Protein AF-A0A3P6EY92-F1 (afdb_monomer)

Structure (mmCIF, N/CA/C/O backbone):
data_AF-A0A3P6EY92-F1
#
_entry.id   AF-A0A3P6EY92-F1
#
loop_
_atom_site.group_PDB
_atom_site.id
_atom_site.type_symbol
_atom_site.label_atom_id
_atom_site.label_alt_id
_atom_site.label_comp_id
_atom_site.label_asym_id
_atom_site.label_entity_id
_atom_site.label_seq_id
_atom_site.pdbx_PDB_ins_code
_atom_site.Cartn_x
_atom_site.Cartn_y
_atom_site.Cartn_z
_atom_site.occupancy
_atom_site.B_iso_or_equiv
_atom_site.auth_seq_id
_atom_site.auth_comp_id
_atom_site.auth_asym_id
_atom_site.auth_atom_id
_atom_site.pdbx_PDB_model_num
ATOM 1 N N . GLY A 1 1 ? -3.507 -17.080 -26.556 1.00 37.97 1 GLY A N 1
ATOM 2 C CA . GLY A 1 1 ? -2.280 -16.818 -25.786 1.00 37.97 1 GLY A CA 1
ATOM 3 C C . GLY A 1 1 ? -2.285 -15.355 -25.440 1.00 37.97 1 GLY A C 1
ATOM 4 O O . GLY A 1 1 ? -2.607 -14.567 -26.317 1.00 37.97 1 GLY A O 1
ATOM 5 N N . ILE A 1 2 ? -2.059 -15.009 -24.178 1.00 48.75 2 ILE A N 1
ATOM 6 C CA . ILE A 1 2 ? -1.981 -13.610 -23.754 1.00 48.75 2 ILE A CA 1
ATOM 7 C C . ILE A 1 2 ? -0.612 -13.109 -24.221 1.00 48.75 2 ILE A C 1
ATOM 9 O O . ILE A 1 2 ? 0.391 -13.770 -23.959 1.00 48.75 2 ILE A O 1
ATOM 13 N N 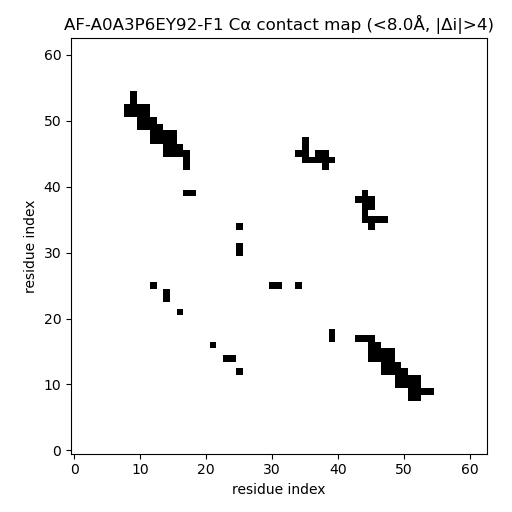. ASP A 1 3 ? -0.605 -12.041 -25.011 1.00 50.97 3 ASP A N 1
ATOM 14 C CA . ASP A 1 3 ? 0.587 -11.479 -25.641 1.00 50.97 3 ASP A CA 1
ATOM 15 C C . ASP A 1 3 ? 1.629 -11.094 -24.579 1.00 50.97 3 ASP A C 1
ATOM 17 O O . ASP A 1 3 ? 1.328 -10.362 -23.636 1.00 50.97 3 ASP A O 1
ATOM 21 N N . LEU A 1 4 ? 2.854 -11.608 -24.726 1.00 53.19 4 LEU A N 1
ATOM 22 C CA . LEU A 1 4 ? 3.993 -11.395 -23.823 1.00 53.19 4 LEU A CA 1
ATOM 23 C C . LEU A 1 4 ? 4.643 -10.020 -24.068 1.00 53.19 4 LEU A C 1
ATOM 25 O O . LEU A 1 4 ? 5.846 -9.841 -23.894 1.00 53.19 4 LEU A O 1
ATOM 29 N N . LEU A 1 5 ? 3.856 -9.037 -24.499 1.00 58.56 5 LEU A N 1
ATOM 30 C CA . LEU A 1 5 ? 4.259 -7.643 -24.580 1.00 58.56 5 LEU A CA 1
ATOM 31 C C . LEU A 1 5 ? 3.907 -6.960 -23.254 1.00 58.56 5 LEU A C 1
ATOM 33 O O . LEU A 1 5 ? 3.132 -6.008 -23.192 1.00 58.56 5 LEU A O 1
ATOM 37 N N . THR A 1 6 ? 4.455 -7.476 -22.154 1.00 59.28 6 THR A N 1
ATOM 38 C CA . THR A 1 6 ? 4.397 -6.814 -20.847 1.00 59.28 6 THR A CA 1
ATOM 39 C C . THR A 1 6 ? 5.220 -5.537 -20.927 1.00 59.28 6 THR A C 1
ATOM 41 O O . THR A 1 6 ? 6.414 -5.516 -20.630 1.00 59.28 6 THR A O 1
ATOM 44 N N . LYS A 1 7 ? 4.585 -4.449 -21.367 1.00 66.81 7 LYS A N 1
ATOM 45 C CA . LYS A 1 7 ? 5.101 -3.104 -21.144 1.00 66.81 7 LYS A CA 1
ATOM 46 C C . LYS A 1 7 ? 5.229 -2.949 -19.631 1.00 66.81 7 LYS A C 1
ATOM 48 O O . LYS A 1 7 ? 4.226 -3.009 -18.923 1.00 66.81 7 LYS A O 1
ATOM 53 N N . LYS A 1 8 ? 6.462 -2.828 -19.135 1.00 68.50 8 LYS A N 1
ATOM 54 C CA . LYS A 1 8 ? 6.717 -2.562 -17.720 1.00 68.50 8 LYS A CA 1
ATOM 55 C C . LYS A 1 8 ? 6.092 -1.204 -17.399 1.00 68.50 8 LYS A C 1
ATOM 57 O O . LYS A 1 8 ? 6.532 -0.190 -17.935 1.00 68.50 8 LYS A O 1
ATOM 62 N N . LEU A 1 9 ? 5.014 -1.216 -16.621 1.00 71.81 9 LEU A N 1
ATOM 63 C CA . LEU A 1 9 ? 4.367 -0.004 -16.137 1.00 71.81 9 LEU A CA 1
ATOM 64 C C . LEU A 1 9 ? 5.126 0.463 -14.900 1.00 71.81 9 LEU A C 1
ATOM 66 O O . LEU A 1 9 ? 5.356 -0.320 -13.978 1.00 71.81 9 LEU A O 1
ATOM 70 N N . ASN A 1 10 ? 5.527 1.727 -14.893 1.00 76.81 10 ASN A N 1
ATOM 71 C CA . ASN A 1 10 ? 6.105 2.349 -13.714 1.00 76.81 10 ASN A CA 1
ATOM 72 C C . ASN A 1 10 ? 4.947 2.951 -12.922 1.00 76.81 10 ASN A C 1
ATOM 74 O O . ASN A 1 10 ? 4.489 4.045 -13.224 1.00 76.81 10 ASN A O 1
ATOM 78 N N . LEU A 1 11 ? 4.425 2.206 -11.951 1.00 78.81 11 LEU A N 1
ATOM 79 C CA . LEU A 1 11 ? 3.271 2.635 -11.165 1.00 78.81 11 LEU A CA 1
ATOM 80 C C . LEU A 1 11 ? 3.711 3.299 -9.857 1.00 78.81 11 LEU A C 1
ATOM 82 O O . LEU A 1 11 ? 4.563 2.780 -9.137 1.00 78.81 11 LEU A O 1
ATOM 86 N N . GLY A 1 12 ? 3.108 4.443 -9.547 1.00 78.69 12 GLY A N 1
ATOM 87 C CA . GLY A 1 12 ? 3.181 5.090 -8.242 1.00 78.69 12 GLY A CA 1
ATOM 88 C C . GLY A 1 12 ? 2.015 4.651 -7.361 1.00 78.69 12 GLY A C 1
ATOM 89 O O . GLY A 1 12 ? 0.874 4.623 -7.817 1.00 78.69 12 GLY A O 1
ATOM 90 N N . TYR A 1 13 ? 2.290 4.330 -6.097 1.00 80.44 13 TYR A N 1
ATOM 91 C CA . TYR A 1 13 ? 1.297 3.851 -5.134 1.00 80.44 13 TYR A CA 1
ATOM 92 C C . TYR A 1 13 ? 1.154 4.836 -3.972 1.00 80.44 13 TYR A C 1
ATOM 94 O O . TYR A 1 13 ? 2.107 5.062 -3.225 1.00 80.44 13 TYR A O 1
ATOM 102 N N . ILE A 1 14 ? -0.042 5.403 -3.789 1.00 80.62 14 ILE A N 1
ATOM 103 C CA . ILE A 1 14 ? -0.336 6.350 -2.705 1.00 80.62 14 ILE A CA 1
ATOM 104 C C . ILE A 1 14 ? -1.386 5.725 -1.769 1.00 80.62 14 ILE A C 1
ATOM 106 O O . ILE A 1 14 ? -2.573 5.671 -2.113 1.00 80.62 14 ILE A O 1
ATOM 110 N N . PRO A 1 15 ? -0.972 5.229 -0.589 1.00 77.56 15 PRO A N 1
ATOM 111 C CA . PRO A 1 15 ? -1.878 4.612 0.370 1.00 77.56 15 PRO A CA 1
ATOM 112 C C . PRO A 1 15 ? -2.722 5.667 1.097 1.00 77.56 15 PRO A C 1
ATOM 114 O O . PRO A 1 15 ? -2.195 6.581 1.734 1.00 77.56 15 PRO A O 1
ATOM 117 N N . LEU A 1 16 ? -4.046 5.509 1.061 1.00 78.44 16 LEU A N 1
ATOM 118 C CA . LEU A 1 16 ? -5.008 6.339 1.786 1.00 78.44 16 LEU A CA 1
ATOM 119 C C . LEU A 1 16 ? -5.692 5.494 2.869 1.00 78.44 16 LEU A C 1
ATOM 121 O O . LEU A 1 16 ? -6.616 4.719 2.606 1.00 78.44 16 LEU A O 1
ATOM 125 N N . VAL A 1 17 ? -5.213 5.639 4.108 1.00 71.50 17 VAL A N 1
ATOM 126 C CA . VAL A 1 17 ? -5.694 4.879 5.273 1.00 71.50 17 VAL A CA 1
ATOM 127 C C . VAL A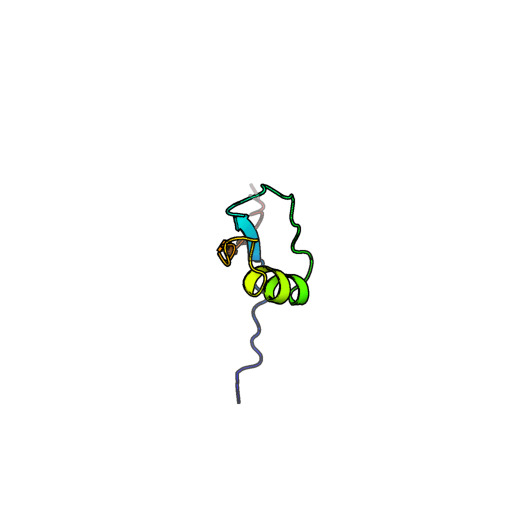 1 17 ? -6.793 5.654 5.998 1.00 71.50 17 VAL A C 1
ATOM 129 O O . VAL A 1 17 ? -6.621 6.835 6.304 1.00 71.50 17 VAL A O 1
ATOM 132 N N . VAL A 1 18 ? -7.909 4.976 6.292 1.00 66.94 18 VAL A N 1
ATOM 133 C CA . VAL A 1 18 ? -9.105 5.601 6.879 1.00 66.94 18 VAL A CA 1
ATOM 134 C C . VAL A 1 18 ? -8.928 5.925 8.363 1.00 66.94 18 VAL A C 1
ATOM 136 O O . VAL A 1 18 ? -9.415 6.973 8.755 1.00 66.94 18 VAL A O 1
ATOM 139 N N . GLU A 1 19 ? -8.256 5.076 9.161 1.00 68.88 19 GLU A N 1
ATOM 140 C CA . GLU A 1 19 ? -7.722 5.331 10.522 1.00 68.88 19 GLU A CA 1
ATOM 141 C C . GLU A 1 19 ? -7.239 4.004 11.181 1.00 68.88 19 GLU A C 1
ATOM 143 O O . GLU A 1 19 ? -7.763 2.936 10.858 1.00 68.88 19 GLU A O 1
ATOM 148 N N . PRO A 1 20 ? -6.289 4.035 12.139 1.00 61.31 20 PRO A N 1
ATOM 149 C CA . PRO A 1 20 ? -5.420 5.172 12.429 1.00 61.31 20 PRO A CA 1
ATOM 150 C C . PRO A 1 20 ? -4.509 5.443 11.230 1.00 61.31 20 PRO A C 1
ATOM 152 O O . PRO A 1 20 ? -4.173 4.513 10.493 1.00 61.31 20 PRO A O 1
ATOM 155 N N . LYS A 1 21 ? -4.091 6.700 11.034 1.00 64.12 21 LYS A N 1
ATOM 156 C CA . LYS A 1 21 ? -3.095 7.073 10.015 1.00 64.12 21 LYS A CA 1
ATOM 157 C C . LYS A 1 21 ? -1.748 6.416 10.329 1.00 64.12 21 LYS A C 1
ATOM 159 O O . LYS A 1 21 ? -0.853 7.021 10.910 1.00 64.12 21 LYS A O 1
ATOM 164 N N . ARG A 1 22 ? -1.617 5.138 9.986 1.00 67.31 22 ARG A N 1
ATOM 165 C CA . ARG A 1 22 ? -0.359 4.406 10.015 1.00 67.31 22 ARG A CA 1
ATOM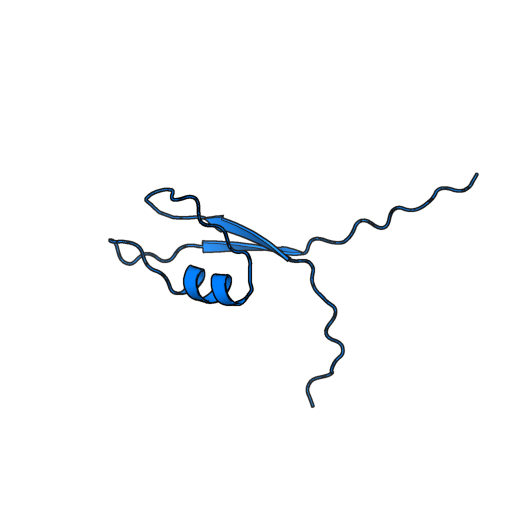 166 C C . ARG A 1 22 ? 0.335 4.611 8.684 1.00 67.31 22 ARG A C 1
ATOM 168 O O . ARG A 1 22 ? -0.242 4.348 7.630 1.00 67.31 22 ARG A O 1
ATOM 175 N N . GLN A 1 23 ? 1.587 5.043 8.759 1.00 60.16 23 GLN A N 1
ATOM 176 C CA . GLN A 1 23 ? 2.489 4.988 7.622 1.00 60.16 23 GLN A CA 1
ATOM 177 C C . GLN A 1 23 ? 2.587 3.524 7.191 1.00 60.16 23 GLN A C 1
ATOM 179 O O . GLN A 1 23 ? 3.024 2.663 7.952 1.00 60.16 23 GLN A O 1
ATOM 184 N N . SER A 1 24 ? 2.059 3.241 6.010 1.00 67.88 24 SER A N 1
ATOM 185 C CA . SER A 1 24 ? 2.091 1.933 5.370 1.00 67.88 24 SER A CA 1
ATOM 186 C C . SER A 1 24 ? 2.824 2.135 4.057 1.00 67.88 24 SER A C 1
ATOM 188 O O . SER A 1 24 ? 2.539 3.082 3.331 1.00 67.88 24 SER A O 1
ATOM 190 N N . TYR A 1 25 ? 3.820 1.296 3.809 1.00 68.12 25 TYR A N 1
ATOM 191 C CA . TYR A 1 25 ? 4.628 1.341 2.601 1.00 68.12 25 TYR A CA 1
ATOM 192 C C . TYR A 1 25 ? 4.329 0.078 1.805 1.00 68.12 25 TYR A C 1
ATOM 194 O O . TYR A 1 25 ? 4.282 -1.008 2.378 1.00 68.12 25 TYR A O 1
ATOM 202 N N . ILE A 1 26 ? 4.095 0.246 0.509 1.00 77.25 26 ILE A N 1
ATOM 203 C CA . ILE A 1 26 ? 3.935 -0.844 -0.450 1.00 77.25 26 ILE A CA 1
ATOM 204 C C . ILE A 1 26 ? 5.235 -0.859 -1.246 1.00 77.25 26 ILE A C 1
ATOM 206 O O . ILE A 1 26 ? 5.502 0.096 -1.975 1.00 77.25 26 ILE A O 1
ATOM 210 N N . PHE A 1 27 ? 6.071 -1.876 -1.040 1.00 73.88 27 PHE A N 1
ATOM 211 C CA . PHE A 1 27 ? 7.360 -1.988 -1.726 1.00 73.88 27 PHE A CA 1
ATOM 212 C C . PHE A 1 27 ? 7.294 -2.954 -2.905 1.00 73.88 27 PHE A C 1
ATOM 214 O O . PHE A 1 27 ? 7.932 -2.702 -3.926 1.00 73.88 27 PHE A O 1
ATOM 221 N N . TYR A 1 28 ? 6.514 -4.027 -2.772 1.00 77.38 28 TYR A N 1
ATOM 222 C CA . TYR A 1 28 ? 6.381 -5.076 -3.779 1.00 77.38 28 TYR A C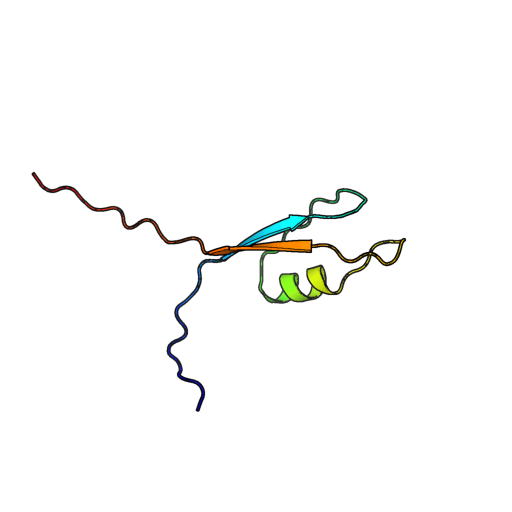A 1
ATOM 223 C C . TYR A 1 28 ? 4.919 -5.329 -4.164 1.00 77.38 28 TYR A C 1
ATOM 225 O O . TYR A 1 28 ? 3.991 -4.916 -3.464 1.00 77.38 28 TYR A O 1
ATOM 233 N N . ASP A 1 29 ? 4.712 -6.039 -5.274 1.00 78.12 29 ASP A N 1
ATOM 234 C CA . ASP A 1 29 ? 3.376 -6.381 -5.780 1.00 78.12 29 ASP A CA 1
ATOM 235 C C . ASP A 1 29 ? 2.594 -7.244 -4.772 1.00 78.12 29 ASP A C 1
ATOM 237 O O . ASP A 1 29 ? 1.375 -7.129 -4.640 1.00 78.12 29 ASP A O 1
ATOM 241 N N . GLU A 1 30 ? 3.292 -8.066 -3.989 1.00 81.62 30 GLU A N 1
ATOM 242 C CA . GLU A 1 30 ? 2.705 -8.859 -2.912 1.00 81.62 30 GLU A CA 1
ATOM 243 C C . GLU A 1 30 ? 2.156 -7.978 -1.777 1.00 81.62 30 GLU A C 1
ATOM 245 O O . GLU A 1 30 ? 1.097 -8.278 -1.212 1.00 81.62 30 GLU A O 1
ATOM 250 N N . ASP A 1 31 ? 2.818 -6.854 -1.482 1.00 81.81 31 ASP A N 1
ATOM 251 C CA . ASP A 1 31 ? 2.380 -5.908 -0.450 1.00 81.81 31 ASP A CA 1
ATOM 252 C C . ASP A 1 31 ? 1.071 -5.214 -0.854 1.00 81.81 31 ASP A C 1
ATOM 254 O O . ASP A 1 31 ? 0.243 -4.899 0.007 1.00 81.81 31 ASP A O 1
ATOM 258 N N . VAL A 1 32 ? 0.842 -5.022 -2.162 1.00 82.12 32 VAL A N 1
ATOM 259 C CA . VAL A 1 32 ? -0.398 -4.439 -2.706 1.00 82.12 32 VAL A CA 1
ATOM 260 C C . VAL A 1 32 ? -1.597 -5.300 -2.319 1.00 82.12 32 VAL A C 1
ATOM 262 O O . VAL A 1 32 ? -2.612 -4.789 -1.839 1.00 82.12 32 VAL A O 1
ATOM 265 N N . PHE A 1 33 ? -1.486 -6.619 -2.493 1.00 83.12 33 PHE A N 1
ATOM 266 C CA . PHE A 1 33 ? -2.575 -7.542 -2.185 1.00 83.12 33 PHE A CA 1
ATOM 267 C C . PHE A 1 33 ? -2.928 -7.523 -0.694 1.00 83.12 33 PHE A C 1
ATOM 269 O O . PHE A 1 33 ? -4.104 -7.437 -0.322 1.00 83.12 33 PHE A O 1
ATOM 276 N N . VAL A 1 34 ? -1.912 -7.557 0.170 1.00 83.62 34 VAL A N 1
ATOM 277 C CA . VAL A 1 34 ? -2.097 -7.487 1.625 1.00 83.62 34 VAL A CA 1
ATOM 278 C C . VAL A 1 34 ? -2.729 -6.153 2.026 1.00 83.62 34 VAL A C 1
ATOM 280 O O . VAL A 1 34 ? -3.663 -6.133 2.830 1.00 83.62 34 VAL A O 1
ATOM 283 N N . TYR A 1 35 ? -2.283 -5.042 1.436 1.00 84.19 35 TYR A N 1
ATOM 284 C CA . TYR A 1 35 ? -2.833 -3.716 1.707 1.00 84.19 35 TYR A CA 1
ATOM 285 C C . TYR A 1 35 ? -4.326 -3.620 1.358 1.00 84.19 35 TYR A C 1
ATOM 287 O O . TYR A 1 35 ? -5.123 -3.150 2.170 1.00 84.19 35 TYR A O 1
ATOM 295 N N . LEU A 1 36 ? -4.716 -4.111 0.178 1.00 83.31 36 LEU A N 1
ATOM 296 C CA . LEU A 1 36 ? -6.093 -4.034 -0.325 1.00 83.31 36 LEU A CA 1
ATOM 297 C C . LEU A 1 36 ? -7.073 -4.965 0.402 1.00 83.31 36 LEU A C 1
ATOM 299 O O . LEU A 1 36 ? -8.275 -4.691 0.446 1.00 83.31 36 LEU A O 1
ATOM 303 N N . THR A 1 37 ? -6.580 -6.077 0.951 1.00 85.81 37 THR A N 1
ATOM 304 C CA . THR A 1 37 ? -7.407 -7.061 1.669 1.00 85.81 37 THR A CA 1
ATOM 305 C C . THR A 1 37 ? -7.479 -6.806 3.172 1.00 85.81 37 THR A C 1
ATOM 307 O O . THR A 1 37 ? -8.386 -7.313 3.837 1.00 85.81 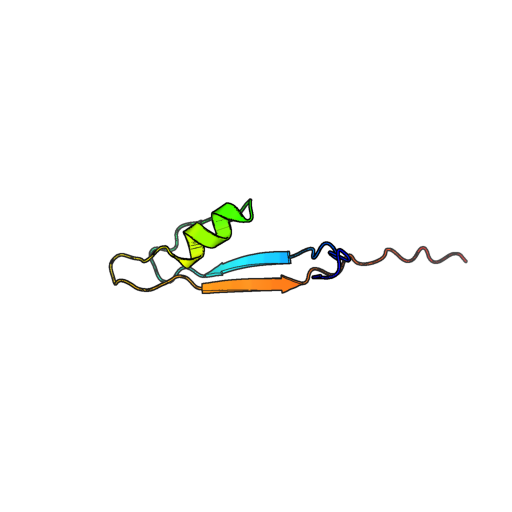37 THR A O 1
ATOM 310 N N . SER A 1 38 ? -6.574 -5.988 3.709 1.00 84.25 38 SER A N 1
ATOM 311 C CA . SER A 1 38 ? -6.587 -5.580 5.110 1.00 84.25 38 SER A CA 1
ATOM 312 C C . SER A 1 38 ? -7.786 -4.684 5.425 1.00 84.25 38 SER A C 1
ATOM 314 O O . SER A 1 38 ? -8.189 -3.827 4.635 1.00 84.25 38 SER A O 1
ATOM 316 N N . VAL A 1 39 ? -8.345 -4.864 6.621 1.00 85.31 39 VAL A N 1
ATOM 317 C CA . VAL A 1 39 ? -9.430 -4.034 7.150 1.00 85.31 39 VAL A CA 1
ATOM 318 C C . VAL A 1 39 ? -9.052 -3.465 8.506 1.00 85.31 39 VAL A C 1
ATOM 320 O O . VAL A 1 39 ? -8.322 -4.091 9.277 1.00 85.31 39 VAL A O 1
ATOM 323 N N . ASP A 1 40 ? -9.555 -2.274 8.806 1.00 82.75 40 ASP A N 1
ATOM 324 C CA . ASP A 1 40 ? -9.390 -1.673 10.123 1.00 82.75 40 ASP A CA 1
ATOM 325 C C . ASP A 1 40 ? -10.349 -2.279 11.168 1.00 82.75 40 ASP A C 1
ATOM 327 O O . ASP A 1 40 ? -11.111 -3.217 10.909 1.00 82.75 40 ASP A O 1
ATOM 331 N N . ARG A 1 41 ? -10.315 -1.731 12.388 1.00 83.62 41 ARG A N 1
ATOM 332 C CA . ARG A 1 41 ? -11.164 -2.183 13.504 1.00 83.62 41 ARG A CA 1
ATOM 333 C C . ARG A 1 41 ? -12.662 -2.005 13.238 1.00 83.62 41 ARG A C 1
ATOM 335 O O . ARG A 1 41 ? -13.462 -2.726 13.825 1.00 83.62 41 ARG A O 1
ATOM 342 N N . GLU A 1 42 ? -13.031 -1.084 12.354 1.00 87.75 42 GLU A N 1
ATOM 343 C CA . GLU A 1 42 ? -14.408 -0.824 11.925 1.00 87.75 42 GLU A CA 1
ATOM 344 C C . GLU A 1 42 ? -14.773 -1.608 10.652 1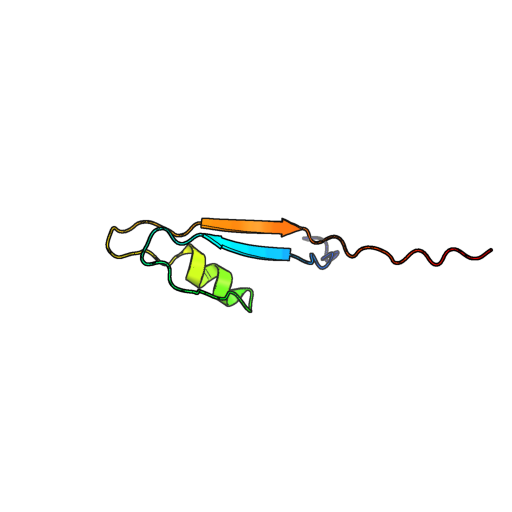.00 87.75 42 GLU A C 1
ATOM 346 O O . GLU A 1 42 ? -15.850 -1.418 10.091 1.00 87.75 42 GLU A O 1
ATOM 351 N N . LYS A 1 43 ? -13.902 -2.531 10.215 1.00 85.81 43 LYS A N 1
ATOM 352 C CA . LYS A 1 43 ? -14.041 -3.353 9.003 1.00 85.81 43 LYS A CA 1
ATOM 353 C C . LYS A 1 43 ? -14.043 -2.545 7.701 1.00 85.81 43 LYS A C 1
ATOM 355 O O . LYS A 1 43 ? -14.555 -3.014 6.682 1.00 85.81 43 LYS A O 1
ATOM 360 N N . ARG A 1 44 ? -13.460 -1.349 7.707 1.00 84.81 44 ARG A N 1
ATOM 361 C CA . ARG A 1 44 ? -13.306 -0.514 6.511 1.00 84.81 44 ARG A CA 1
ATOM 362 C C . ARG A 1 44 ? -12.024 -0.913 5.788 1.00 84.81 44 ARG A C 1
ATOM 364 O O . ARG A 1 44 ? -11.029 -1.257 6.426 1.00 84.81 44 ARG A O 1
ATOM 371 N N . ARG A 1 45 ? -12.052 -0.883 4.456 1.00 85.00 45 ARG A N 1
ATOM 372 C CA . ARG A 1 45 ? -10.877 -1.153 3.615 1.00 85.00 45 ARG A CA 1
ATOM 373 C C . ARG A 1 45 ? -10.152 0.147 3.310 1.00 85.00 45 ARG A C 1
ATOM 375 O O . ARG A 1 45 ? -10.793 1.179 3.112 1.00 85.00 45 ARG A O 1
ATOM 382 N N . SER A 1 46 ? -8.831 0.073 3.247 1.00 80.69 46 SER A N 1
ATOM 383 C CA . SER A 1 4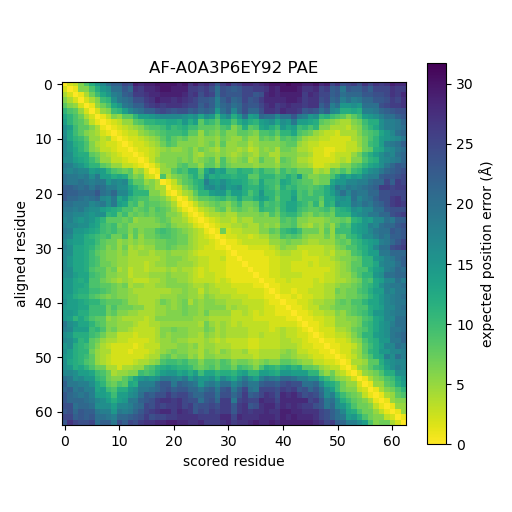6 ? -8.005 1.182 2.778 1.00 80.69 46 SER A CA 1
ATOM 384 C C . SER A 1 46 ? -8.131 1.346 1.264 1.00 80.69 46 SER A C 1
ATOM 386 O O . SER A 1 46 ? -8.416 0.387 0.544 1.00 80.69 46 SER A O 1
ATOM 388 N N . ILE A 1 47 ? -7.915 2.567 0.781 1.00 82.69 47 ILE A N 1
ATOM 389 C CA . ILE A 1 47 ? -7.935 2.880 -0.649 1.00 82.69 47 I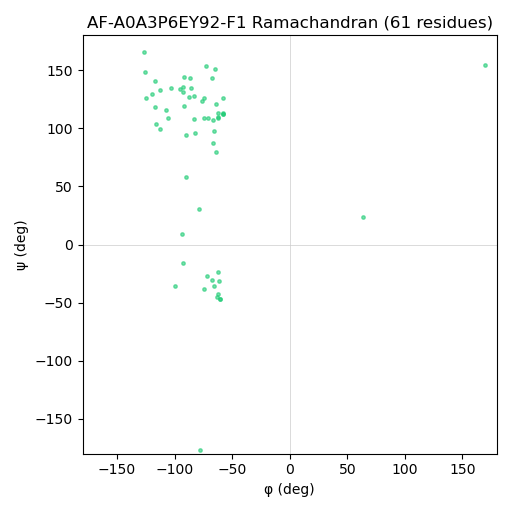LE A CA 1
ATOM 390 C C . ILE A 1 47 ? -6.492 3.021 -1.120 1.00 82.69 47 ILE A C 1
ATOM 392 O O . ILE A 1 47 ? -5.684 3.682 -0.471 1.00 82.69 47 ILE A O 1
ATOM 396 N N . LEU A 1 48 ? -6.179 2.412 -2.260 1.00 85.56 48 LEU A N 1
ATOM 397 C CA . LEU A 1 48 ? -4.904 2.598 -2.933 1.00 85.56 48 LEU A CA 1
ATOM 398 C C . LEU A 1 48 ? -5.120 3.441 -4.184 1.00 85.56 48 LEU A C 1
ATOM 400 O O . LEU A 1 48 ? -5.823 3.014 -5.100 1.00 85.56 48 LEU A O 1
ATOM 404 N N . HIS A 1 49 ? -4.531 4.633 -4.210 1.00 83.94 49 HIS A N 1
ATOM 405 C CA . HIS A 1 49 ? -4.464 5.419 -5.433 1.00 83.94 49 HIS A CA 1
ATOM 406 C C . HIS A 1 49 ? -3.241 4.975 -6.243 1.00 83.94 49 HIS A C 1
ATOM 408 O O . HIS A 1 49 ? -2.165 4.778 -5.672 1.00 83.94 49 HIS A O 1
ATOM 414 N N . VAL A 1 50 ? -3.428 4.777 -7.549 1.00 83.50 50 VAL A N 1
ATOM 415 C CA . VAL A 1 50 ? -2.400 4.273 -8.466 1.00 83.50 50 VAL A CA 1
ATOM 416 C C . VAL A 1 50 ? -2.247 5.257 -9.615 1.00 83.50 50 VAL A C 1
ATOM 418 O O . VAL A 1 50 ? -3.232 5.581 -10.279 1.00 83.50 50 VAL A O 1
ATOM 421 N N . GLU A 1 51 ? -1.020 5.703 -9.854 1.00 85.12 51 GLU A N 1
ATOM 422 C CA . GLU A 1 51 ? -0.670 6.628 -10.934 1.00 85.12 51 GLU A CA 1
ATOM 423 C C . GLU A 1 51 ? 0.298 5.952 -11.911 1.00 85.12 51 GLU A C 1
ATOM 425 O O . GLU A 1 51 ? 1.197 5.226 -11.489 1.00 85.12 51 GLU A O 1
ATOM 430 N N . ASP A 1 52 ? 0.129 6.189 -13.214 1.00 81.31 52 ASP A N 1
ATOM 431 C CA . ASP A 1 52 ? 1.110 5.789 -14.231 1.00 81.31 52 ASP A CA 1
ATOM 432 C C . ASP A 1 52 ? 2.205 6.857 -14.312 1.00 81.31 52 ASP A C 1
ATOM 434 O O . ASP A 1 52 ? 1.978 7.975 -14.784 1.00 81.31 52 ASP A O 1
ATOM 438 N N . ILE A 1 53 ? 3.395 6.524 -13.819 1.00 80.44 53 ILE A N 1
ATOM 439 C CA . ILE A 1 53 ? 4.565 7.389 -13.875 1.00 80.44 53 ILE A CA 1
ATOM 440 C C . ILE A 1 53 ? 5.190 7.208 -15.252 1.00 80.44 53 ILE A C 1
ATOM 442 O O . ILE A 1 53 ? 5.993 6.304 -15.497 1.00 80.44 53 ILE A O 1
ATOM 446 N N . GLN A 1 54 ? 4.842 8.105 -16.167 1.00 73.62 54 GLN A N 1
ATOM 447 C CA . GLN A 1 54 ? 5.557 8.201 -17.430 1.00 73.62 54 GLN A CA 1
ATOM 448 C C . GLN A 1 54 ? 7.003 8.610 -17.138 1.00 73.62 54 GLN A C 1
ATOM 450 O O . GLN 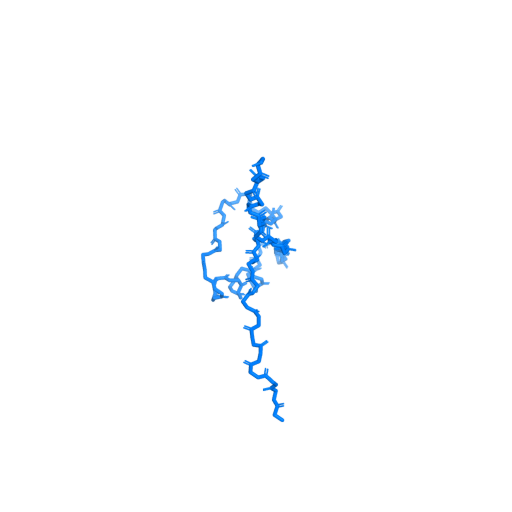A 1 54 ? 7.249 9.668 -16.556 1.00 73.62 54 GLN A O 1
ATOM 455 N N . GLU A 1 55 ? 7.971 7.780 -17.537 1.00 65.94 55 GLU A N 1
ATOM 456 C CA . GLU A 1 55 ? 9.368 8.213 -17.566 1.00 65.94 55 GLU A CA 1
ATOM 457 C C . GLU A 1 55 ? 9.458 9.432 -18.485 1.00 65.94 55 GLU A C 1
ATOM 459 O O . GLU A 1 55 ? 9.231 9.338 -19.693 1.00 65.94 55 GLU A O 1
ATOM 464 N N . LEU A 1 56 ? 9.753 10.594 -17.902 1.00 62.69 56 LEU A N 1
ATOM 465 C CA . LEU A 1 56 ? 10.042 11.795 -18.670 1.00 62.69 56 LEU A CA 1
ATOM 466 C C . LEU A 1 56 ? 11.292 11.508 -19.504 1.00 62.69 56 LEU A C 1
ATOM 468 O O . LEU A 1 56 ? 12.395 11.400 -18.968 1.00 62.69 56 LEU A O 1
ATOM 472 N N . GLN A 1 57 ? 11.125 11.366 -20.820 1.00 59.09 57 GLN A N 1
ATOM 473 C CA . GLN A 1 57 ? 12.262 11.307 -21.728 1.00 59.09 57 GLN A CA 1
ATOM 474 C C . GLN A 1 57 ? 13.001 12.642 -21.635 1.00 59.09 57 GLN A C 1
ATOM 476 O O . GLN A 1 57 ? 12.471 13.686 -22.018 1.00 59.09 57 GLN A O 1
ATOM 481 N N . ILE A 1 58 ? 14.222 12.614 -21.102 1.00 64.44 58 ILE A N 1
ATOM 482 C CA . ILE A 1 58 ? 15.132 13.756 -21.156 1.00 64.44 58 ILE A CA 1
ATOM 483 C C . ILE A 1 58 ? 15.472 13.962 -22.634 1.00 64.44 58 ILE A C 1
ATOM 485 O O . ILE A 1 58 ? 16.313 13.260 -23.192 1.00 64.44 58 ILE A O 1
ATOM 489 N N . VAL A 1 59 ? 14.788 14.898 -23.290 1.00 62.50 59 VAL A N 1
ATOM 490 C CA . VAL A 1 59 ? 15.128 15.292 -24.656 1.00 62.50 59 VAL A CA 1
ATOM 491 C C . VAL A 1 59 ? 16.392 16.140 -24.571 1.00 62.50 59 VAL A C 1
ATOM 493 O O . VAL A 1 59 ? 16.363 17.264 -24.071 1.00 62.50 59 VAL A O 1
ATOM 496 N N . GLN A 1 60 ? 17.520 15.593 -25.028 1.00 54.66 60 GLN A N 1
ATOM 497 C CA . GLN A 1 60 ? 18.723 16.391 -25.237 1.00 54.66 60 GLN A CA 1
ATOM 498 C C . GLN A 1 60 ? 18.449 17.369 -26.381 1.00 54.66 60 GLN A C 1
ATOM 500 O O . GLN A 1 60 ? 18.370 16.970 -27.542 1.00 54.66 60 GLN A O 1
ATOM 505 N N . ILE A 1 61 ? 18.282 18.649 -26.053 1.00 66.62 61 ILE A N 1
ATOM 506 C CA . ILE A 1 61 ? 18.258 19.715 -27.052 1.00 66.62 61 ILE A CA 1
ATOM 507 C C . ILE A 1 61 ? 19.695 19.850 -27.558 1.00 66.62 61 ILE A C 1
ATOM 509 O O . ILE A 1 61 ? 20.582 20.247 -26.806 1.00 66.62 61 ILE A O 1
ATOM 513 N N . THR A 1 62 ? 19.937 19.433 -28.797 1.00 59.34 62 THR A N 1
ATOM 514 C CA . THR A 1 62 ? 21.190 19.718 -29.505 1.00 59.34 62 THR A CA 1
ATOM 515 C C . THR A 1 62 ? 20.973 21.011 -30.288 1.00 59.34 62 THR A C 1
ATOM 517 O O . THR A 1 62 ? 20.041 21.072 -31.090 1.00 59.34 62 THR A O 1
ATOM 520 N N . GLU A 1 63 ? 21.768 22.042 -29.988 1.00 57.94 63 GLU A N 1
ATOM 521 C CA . GLU A 1 63 ? 21.884 23.264 -30.804 1.00 57.94 63 GLU A CA 1
ATOM 522 C C . GLU A 1 63 ? 22.691 23.009 -32.083 1.00 57.94 63 GLU A C 1
ATOM 524 O O . GLU A 1 63 ? 23.636 22.183 -32.036 1.00 57.94 63 GLU A O 1
#

Foldseek 3Di:
DPDPPPPPFPKDKDKADPDDPDDDDDDDPVSVVVQQPDADPVRDHIDIDMDGDDDPPPPPDDD

InterPro domains:
  IPR018290 MULE transposase, N-terminal all-beta domain [PF10532] (2-60)

pLDDT: mean 73.1, std 11.35, range [37.97, 87.75]

Secondary structure (DSSP, 8-state):
----------EEEEEE-SSS-------SHHHHHHHHH-B-TT-PBPEEEEEE-----------

Solvent-accessible surface area (backbone atoms only — not comparable to full-atom values): 4396 Å² total; per-residue (Å²): 132,84,77,87,75,74,72,85,77,49,68,44,79,48,75,46,60,89,57,75,84,62,95,71,85,70,87,49,78,69,43,48,54,54,52,59,70,40,59,41,96,85,67,48,64,42,49,76,48,77,43,81,53,74,81,79,76,82,76,81,84,78,132

Nearest PDB structures (foldseek):
  3rw7-assembly1_A  TM=4.643E-01  e=2.733E+00  Homo sapiens
  1koh-assembly1_A  TM=4.405E-01  e=4.116E+00  Homo sapiens
  3rw7-assembly3_C  TM=3.524E-01  e=3.354E+00  Homo sapiens

Mean predicted aligned error: 11.06 Å

Organism: Brassica oleracea (NCBI:txid3712)

Radius of gyration: 17.15 Å; Cα contacts (8 Å, |Δi|>4): 55; chains: 1; bounding box: 36×40×44 Å

Sequence (63 aa):
GIDLLTKKLNLGYIPLVVEPKRQSYIFYDEDVFVYLTSVDREKRRSILHVEDIQELQIVQITE